Protein AF-A0A4Q6G0P3-F1 (afdb_monomer_lite)

pLDDT: mean 88.69, std 6.3, range [56.34, 94.25]

Structure (mmCIF, N/CA/C/O backbone):
data_AF-A0A4Q6G0P3-F1
#
_entry.id   AF-A0A4Q6G0P3-F1
#
loop_
_atom_site.group_PDB
_atom_site.id
_atom_site.type_symbol
_atom_site.label_atom_id
_atom_site.label_alt_id
_atom_site.label_comp_id
_atom_site.label_asym_id
_atom_site.label_entity_id
_atom_site.label_seq_id
_atom_site.pdbx_PDB_ins_code
_atom_site.Cartn_x
_atom_site.Cartn_y
_atom_site.Cartn_z
_atom_site.occupancy
_atom_site.B_iso_or_equiv
_atom_site.auth_seq_id
_atom_site.auth_comp_id
_atom_site.auth_asym_id
_atom_site.auth_atom_id
_atom_site.pdbx_PDB_model_num
ATOM 1 N N . MET A 1 1 ? -13.404 3.412 -0.769 1.00 62.19 1 MET A N 1
ATOM 2 C CA . MET A 1 1 ? -13.033 2.550 -1.911 1.00 62.19 1 MET A CA 1
ATOM 3 C C . MET A 1 1 ? -11.535 2.360 -1.823 1.00 62.19 1 MET A C 1
ATOM 5 O O . MET A 1 1 ? -10.859 3.368 -1.683 1.00 62.19 1 MET A O 1
ATOM 9 N N . ALA A 1 2 ? -11.056 1.116 -1.796 1.00 79.50 2 ALA A N 1
ATOM 10 C CA . ALA A 1 2 ? -9.624 0.830 -1.775 1.00 79.50 2 ALA A CA 1
ATOM 11 C C . ALA A 1 2 ? -9.005 1.176 -3.134 1.00 79.50 2 ALA A C 1
ATOM 13 O O . ALA A 1 2 ? -9.638 0.968 -4.174 1.00 79.50 2 ALA A O 1
ATOM 14 N N . GLU A 1 3 ? -7.795 1.719 -3.122 1.00 87.62 3 GLU A N 1
ATOM 15 C CA . GLU A 1 3 ? -7.048 2.000 -4.343 1.00 87.62 3 GLU A CA 1
ATOM 16 C C . GLU A 1 3 ? -6.358 0.723 -4.841 1.00 87.62 3 GLU A C 1
ATOM 18 O O . GLU A 1 3 ? -5.832 -0.056 -4.049 1.00 87.62 3 GLU A O 1
ATOM 23 N N . ILE A 1 4 ? -6.381 0.480 -6.155 1.00 89.75 4 ILE A N 1
ATOM 24 C CA . ILE A 1 4 ? -5.799 -0.727 -6.759 1.00 89.75 4 ILE A CA 1
ATOM 25 C C . ILE A 1 4 ? -4.637 -0.322 -7.659 1.00 89.75 4 ILE A C 1
ATOM 27 O O . ILE A 1 4 ? -4.832 0.260 -8.730 1.00 89.75 4 ILE A O 1
ATOM 31 N N . ILE A 1 5 ? -3.428 -0.695 -7.255 1.00 90.44 5 ILE A N 1
ATOM 32 C CA . ILE A 1 5 ? -2.190 -0.477 -7.994 1.00 90.44 5 ILE A CA 1
ATOM 33 C C . ILE A 1 5 ? -1.875 -1.734 -8.792 1.00 90.44 5 ILE A C 1
ATOM 35 O O . ILE A 1 5 ? -1.382 -2.728 -8.269 1.00 90.44 5 ILE A O 1
ATOM 39 N N . ARG A 1 6 ? -2.137 -1.687 -10.098 1.00 86.31 6 ARG A N 1
ATOM 40 C CA . ARG A 1 6 ? -1.885 -2.828 -10.996 1.00 86.31 6 ARG A CA 1
ATOM 41 C C . ARG A 1 6 ? -0.412 -3.023 -11.349 1.00 86.31 6 ARG A C 1
ATOM 43 O O . ARG A 1 6 ? -0.061 -4.044 -11.929 1.00 86.31 6 ARG A O 1
ATOM 50 N N . ASN A 1 7 ? 0.432 -2.038 -11.053 1.00 84.44 7 ASN A N 1
ATOM 51 C CA . ASN A 1 7 ? 1.852 -2.080 -11.360 1.00 84.44 7 ASN A CA 1
ATOM 52 C C . ASN A 1 7 ? 2.669 -1.723 -10.115 1.00 84.44 7 ASN A C 1
ATOM 54 O O . ASN A 1 7 ? 2.771 -0.558 -9.736 1.00 84.44 7 ASN A O 1
ATOM 58 N N . TYR A 1 8 ? 3.286 -2.740 -9.517 1.00 85.88 8 TYR A N 1
ATOM 59 C CA . TYR A 1 8 ? 4.170 -2.618 -8.359 1.00 85.88 8 TYR A CA 1
ATOM 60 C C . TYR A 1 8 ? 5.307 -1.595 -8.538 1.00 85.88 8 TYR A C 1
ATOM 62 O O . TYR A 1 8 ? 5.755 -1.004 -7.552 1.00 85.88 8 TYR A O 1
ATOM 70 N N . PHE A 1 9 ? 5.768 -1.363 -9.772 1.00 84.81 9 PHE A N 1
ATOM 71 C CA . PHE A 1 9 ? 6.837 -0.412 -10.088 1.00 84.81 9 PHE A CA 1
ATOM 72 C C . PHE A 1 9 ? 6.366 1.041 -10.163 1.00 84.81 9 PHE A C 1
ATOM 74 O O . PHE A 1 9 ? 7.198 1.933 -10.325 1.00 84.81 9 PHE A O 1
ATOM 81 N N . MET A 1 10 ? 5.060 1.314 -10.036 1.00 84.75 10 MET A N 1
ATOM 82 C CA . MET A 1 10 ? 4.593 2.695 -10.003 1.00 84.75 10 MET A CA 1
ATOM 83 C C . MET A 1 10 ? 5.291 3.461 -8.872 1.00 84.75 10 MET A C 1
ATOM 85 O O . MET A 1 10 ? 5.336 2.994 -7.731 1.00 84.75 10 MET A O 1
ATOM 89 N N . PRO A 1 11 ? 5.845 4.646 -9.154 1.00 79.19 11 PRO A N 1
ATOM 90 C CA . PRO A 1 11 ? 6.406 5.469 -8.106 1.00 79.19 11 PRO A CA 1
ATOM 91 C C . PRO A 1 11 ? 5.283 5.969 -7.191 1.00 79.19 11 PRO A C 1
ATOM 93 O O . PRO A 1 11 ? 4.118 6.051 -7.576 1.00 79.19 11 PRO A O 1
ATOM 96 N N . ARG A 1 12 ? 5.665 6.360 -5.977 1.00 85.38 12 ARG A N 1
ATOM 97 C CA . ARG A 1 12 ? 4.830 7.016 -4.962 1.00 85.38 12 ARG A CA 1
ATOM 98 C C . ARG A 1 12 ? 3.816 6.171 -4.205 1.00 85.38 12 ARG A C 1
ATOM 100 O O . ARG A 1 12 ? 3.641 6.502 -3.045 1.00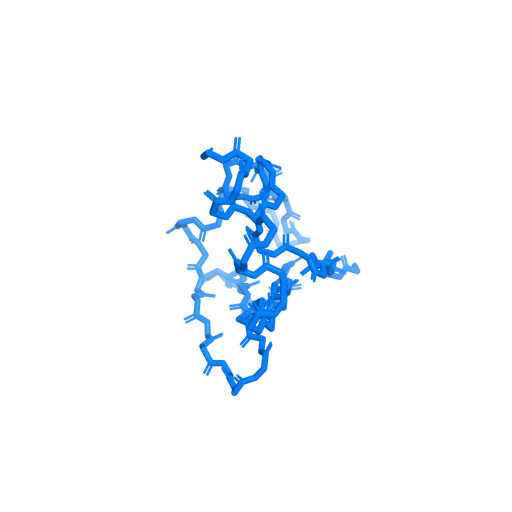 85.38 12 ARG A O 1
ATOM 107 N N . TRP A 1 13 ? 3.217 5.101 -4.734 1.00 87.56 13 TRP A N 1
ATOM 108 C CA . TRP A 1 13 ? 2.179 4.363 -3.973 1.00 87.56 13 TRP A CA 1
ATOM 109 C C . TRP A 1 13 ? 2.664 3.872 -2.598 1.00 87.56 13 TRP A C 1
ATOM 111 O O . TRP A 1 13 ? 1.895 3.815 -1.647 1.00 87.56 13 TRP A O 1
ATOM 121 N N . ARG A 1 14 ? 3.966 3.576 -2.468 1.00 87.25 14 ARG A N 1
ATOM 122 C CA . ARG A 1 14 ? 4.585 3.212 -1.185 1.00 87.25 14 ARG A CA 1
ATOM 123 C C . ARG A 1 14 ? 4.642 4.355 -0.176 1.00 87.25 14 ARG A C 1
ATOM 125 O O . ARG A 1 14 ? 4.538 4.124 1.023 1.00 87.25 14 ARG A O 1
ATOM 132 N N . THR A 1 15 ? 4.890 5.562 -0.667 1.00 89.31 15 THR A N 1
ATOM 133 C CA . THR A 1 15 ? 5.167 6.763 0.134 1.00 89.31 15 THR A CA 1
ATOM 134 C C . THR A 1 15 ? 3.970 7.700 0.237 1.00 89.31 15 THR A C 1
ATOM 136 O O . THR A 1 15 ? 4.021 8.666 0.993 1.00 89.31 15 THR A O 1
ATOM 139 N N . ASP A 1 16 ? 2.938 7.483 -0.577 1.00 90.44 16 ASP A N 1
ATOM 140 C CA . ASP A 1 16 ? 1.746 8.317 -0.591 1.00 90.44 16 ASP A CA 1
ATOM 141 C C . ASP A 1 16 ? 0.957 8.104 0.702 1.00 90.44 16 ASP A C 1
ATOM 143 O O . ASP A 1 16 ? 0.884 6.992 1.233 1.00 90.44 16 ASP A O 1
ATOM 147 N N . ARG A 1 17 ? 0.418 9.198 1.244 1.00 90.44 17 ARG A N 1
ATOM 148 C CA . ARG A 1 17 ? -0.332 9.162 2.497 1.00 90.44 17 ARG A CA 1
ATOM 149 C C . ARG A 1 17 ? -1.785 8.867 2.193 1.00 90.44 17 ARG A C 1
ATOM 151 O O . ARG A 1 17 ? -2.468 9.655 1.547 1.00 90.44 17 ARG A O 1
ATOM 158 N N . LEU A 1 18 ? -2.261 7.764 2.741 1.00 90.12 18 LEU A N 1
ATOM 159 C CA . LEU A 1 18 ? -3.640 7.331 2.626 1.00 90.12 18 LEU A CA 1
ATOM 160 C C . LEU A 1 18 ? -4.366 7.643 3.931 1.00 90.12 18 LEU A C 1
ATOM 162 O O . LEU A 1 18 ? -3.878 7.351 5.026 1.00 90.12 18 LEU A O 1
ATOM 166 N N . SER A 1 19 ? -5.550 8.231 3.798 1.00 91.38 19 SER A N 1
ATOM 167 C CA . SER A 1 19 ? -6.457 8.473 4.911 1.00 91.38 19 SER A CA 1
ATOM 168 C C . SER A 1 19 ? -7.544 7.402 4.947 1.00 91.38 19 SER A C 1
ATOM 170 O O . SER A 1 19 ? -8.160 7.044 3.943 1.00 91.38 19 SER A O 1
ATOM 172 N N . CYS A 1 20 ? -7.771 6.862 6.137 1.00 92.75 20 CYS A N 1
ATOM 173 C CA . CYS A 1 20 ? -8.820 5.902 6.413 1.00 92.75 20 CYS A CA 1
ATOM 174 C C . CYS A 1 20 ? -10.069 6.612 6.942 1.00 92.75 20 CYS A C 1
ATOM 176 O O . CYS A 1 20 ? -9.988 7.623 7.641 1.00 92.75 20 CYS A O 1
ATOM 178 N N . VAL A 1 21 ? -11.237 6.016 6.708 1.00 90.00 21 VAL A N 1
ATOM 179 C CA . VAL A 1 21 ? -12.526 6.494 7.239 1.00 90.00 21 VAL A CA 1
ATOM 180 C C . VAL A 1 21 ? -12.595 6.506 8.770 1.00 90.00 21 VAL A C 1
ATOM 182 O O . VAL A 1 21 ? -13.400 7.238 9.334 1.00 90.00 21 VAL A O 1
ATOM 185 N N . CYS A 1 22 ? -11.747 5.733 9.454 1.00 92.31 22 CYS A N 1
ATOM 186 C CA . CYS A 1 22 ? -11.645 5.751 10.914 1.00 92.31 22 CYS A CA 1
ATOM 187 C C . CYS A 1 22 ? -10.847 6.951 11.461 1.00 92.31 22 CYS A C 1
ATOM 189 O O . CYS A 1 22 ? -10.761 7.116 12.675 1.00 92.31 22 CYS A O 1
ATOM 191 N N . GLY A 1 23 ? -10.253 7.772 10.584 1.00 92.44 23 GLY A N 1
ATOM 192 C CA . GLY A 1 23 ? -9.414 8.918 10.947 1.00 92.44 23 GLY A CA 1
ATOM 193 C C . GLY A 1 23 ? -7.914 8.619 11.015 1.00 92.44 23 GLY A C 1
ATOM 194 O O . GLY A 1 23 ? -7.136 9.508 11.348 1.00 92.44 23 GLY A O 1
ATOM 195 N N . TRP A 1 24 ? -7.489 7.392 10.703 1.00 93.25 24 TRP A N 1
ATOM 196 C CA . TRP A 1 24 ? -6.070 7.048 10.585 1.00 93.25 24 TRP A CA 1
ATOM 197 C C . TRP A 1 24 ? -5.472 7.610 9.288 1.00 93.25 24 TRP A C 1
ATOM 199 O O . TRP A 1 24 ? -6.108 7.529 8.241 1.00 93.25 24 TRP A O 1
ATOM 209 N N . GLU A 1 25 ? -4.248 8.133 9.340 1.00 92.56 25 GLU A N 1
ATOM 210 C CA . GLU A 1 25 ? -3.507 8.614 8.169 1.00 92.56 25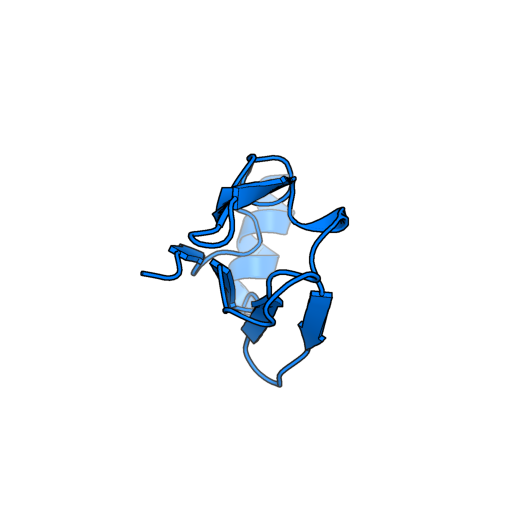 GLU A CA 1
ATOM 211 C C . GLU A 1 25 ? -2.055 8.135 8.241 1.00 92.56 25 GLU A C 1
ATOM 213 O O . GLU A 1 25 ? -1.388 8.299 9.266 1.00 92.56 25 GLU A O 1
ATOM 218 N N . GLY A 1 26 ? -1.556 7.569 7.146 1.00 92.25 26 GLY A N 1
ATOM 219 C CA . GLY A 1 26 ? -0.185 7.080 7.058 1.00 92.2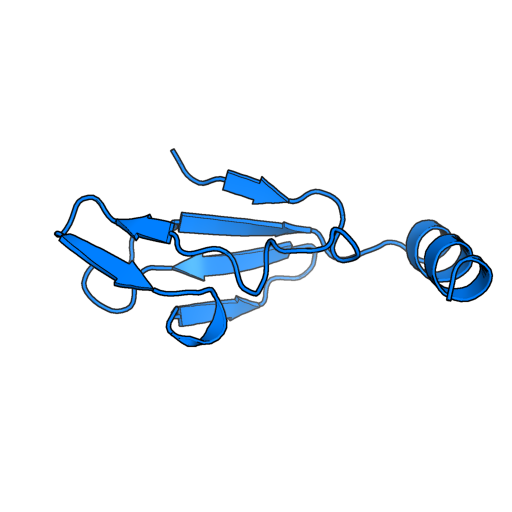5 26 GLY A CA 1
ATOM 220 C C . GLY A 1 26 ? 0.160 6.567 5.667 1.00 92.25 26 GLY A C 1
ATOM 221 O O . GLY A 1 26 ? -0.688 6.518 4.778 1.00 92.25 26 GLY A O 1
ATOM 222 N N . ASP A 1 27 ? 1.424 6.214 5.471 1.00 91.69 27 ASP A N 1
ATOM 223 C CA . ASP A 1 27 ? 1.897 5.548 4.259 1.00 91.69 27 ASP A CA 1
ATOM 224 C C . ASP A 1 27 ? 1.775 4.019 4.368 1.00 91.69 27 ASP A C 1
ATOM 226 O O . ASP A 1 27 ? 1.464 3.473 5.432 1.00 91.69 27 ASP A O 1
ATOM 230 N N . SER A 1 28 ? 2.047 3.320 3.263 1.00 88.75 28 SER A N 1
ATOM 231 C CA . SER A 1 28 ? 1.947 1.855 3.187 1.00 88.75 28 SER A CA 1
ATOM 232 C C . SER A 1 28 ? 2.807 1.108 4.221 1.00 88.75 28 SER A C 1
ATOM 234 O O . SER A 1 28 ? 2.448 -0.001 4.610 1.00 88.75 28 SER A O 1
ATOM 236 N N . SER A 1 29 ? 3.894 1.704 4.730 1.00 89.88 29 SER A N 1
ATOM 237 C CA . SER A 1 29 ? 4.771 1.075 5.735 1.00 89.88 29 SER A CA 1
ATOM 238 C C . SER A 1 29 ? 4.144 1.029 7.129 1.00 89.88 29 SER A C 1
ATOM 240 O O . SER A 1 29 ? 4.538 0.210 7.956 1.00 89.88 29 SER A O 1
ATOM 242 N N . ALA A 1 30 ? 3.195 1.925 7.408 1.00 91.94 30 ALA A N 1
ATOM 243 C CA . ALA A 1 30 ? 2.461 1.970 8.669 1.00 91.94 30 ALA A CA 1
ATOM 244 C C . ALA A 1 30 ? 1.161 1.141 8.624 1.00 91.94 30 ALA A C 1
ATOM 246 O O . ALA A 1 30 ? 0.439 1.076 9.620 1.00 91.94 30 ALA A O 1
ATOM 247 N N . MET A 1 31 ? 0.851 0.531 7.476 1.00 92.44 31 MET A N 1
ATOM 248 C CA . MET A 1 31 ? -0.316 -0.326 7.275 1.00 92.44 31 MET A CA 1
ATOM 249 C C . MET A 1 31 ? -0.014 -1.782 7.610 1.00 92.44 31 MET A C 1
ATOM 251 O O . MET A 1 31 ? 1.134 -2.222 7.591 1.00 92.44 31 MET A O 1
ATOM 255 N N . GLN A 1 32 ? -1.071 -2.544 7.880 1.00 92.69 32 GLN A N 1
ATOM 256 C CA . GLN A 1 32 ? -0.978 -3.994 7.949 1.00 92.69 32 GLN A CA 1
ATOM 257 C C . GLN A 1 32 ? -0.873 -4.551 6.537 1.00 92.69 32 GLN A C 1
ATOM 259 O O . GLN A 1 32 ? -1.787 -4.377 5.736 1.00 92.69 32 GLN A O 1
ATOM 264 N N . MET A 1 33 ? 0.254 -5.191 6.247 1.00 93.44 33 MET A N 1
ATOM 265 C CA . MET A 1 33 ? 0.526 -5.808 4.957 1.00 93.44 33 MET A CA 1
ATOM 266 C C . MET A 1 33 ? 0.122 -7.282 4.999 1.00 93.44 33 MET A C 1
ATOM 268 O O . MET A 1 33 ? 0.689 -8.056 5.771 1.00 93.44 33 MET A O 1
ATOM 272 N N . GLU A 1 34 ? -0.816 -7.668 4.142 1.00 93.06 34 GLU A N 1
ATOM 273 C CA . GLU A 1 34 ? -1.253 -9.046 3.949 1.00 93.06 34 GLU A CA 1
ATOM 274 C C . GLU A 1 34 ? -0.821 -9.528 2.560 1.00 93.06 34 GLU A C 1
ATOM 276 O O . GLU A 1 34 ? -1.150 -8.940 1.530 1.00 93.06 34 GLU A O 1
ATOM 281 N N . LEU A 1 35 ? 0.001 -10.578 2.535 1.00 90.50 35 LEU A N 1
ATOM 282 C CA . LEU A 1 35 ? 0.546 -11.131 1.302 1.00 90.50 35 LEU A CA 1
ATOM 283 C C . LEU A 1 35 ? -0.394 -12.211 0.762 1.00 90.50 35 LEU A C 1
ATOM 285 O O . LEU A 1 35 ? -0.585 -13.242 1.410 1.00 90.50 35 LEU A O 1
ATOM 289 N N . HIS A 1 36 ? -0.902 -12.013 -0.450 1.00 91.38 36 HIS A N 1
ATOM 290 C CA . HIS A 1 36 ? -1.627 -13.029 -1.208 1.00 91.38 36 HIS A CA 1
ATOM 291 C C . HIS A 1 36 ? -0.770 -13.542 -2.372 1.00 91.38 36 HIS A C 1
ATOM 293 O O . HIS A 1 36 ? 0.359 -13.104 -2.589 1.00 91.38 36 HIS A O 1
ATOM 299 N N . GLU A 1 37 ? -1.288 -14.513 -3.122 1.00 87.50 37 GLU A N 1
ATOM 300 C CA . GLU A 1 37 ? -0.548 -15.145 -4.220 1.00 87.50 37 GLU A CA 1
ATOM 301 C C . GLU A 1 37 ? -0.232 -14.144 -5.350 1.00 87.50 37 GLU A C 1
ATOM 303 O O . GLU A 1 37 ? 0.915 -14.011 -5.784 1.00 87.50 37 GLU A O 1
ATOM 308 N N . GLU A 1 38 ? -1.229 -13.363 -5.771 1.00 88.44 38 GLU A N 1
ATOM 309 C CA . GLU A 1 38 ? -1.130 -12.457 -6.927 1.00 88.44 38 GLU A CA 1
ATOM 310 C C . GLU A 1 38 ? -1.116 -10.968 -6.546 1.00 88.44 38 GLU A C 1
ATOM 312 O O . GLU A 1 38 ? -0.799 -10.108 -7.374 1.00 88.44 38 GLU A O 1
ATOM 317 N N . VAL A 1 39 ? -1.464 -10.645 -5.300 1.00 92.44 3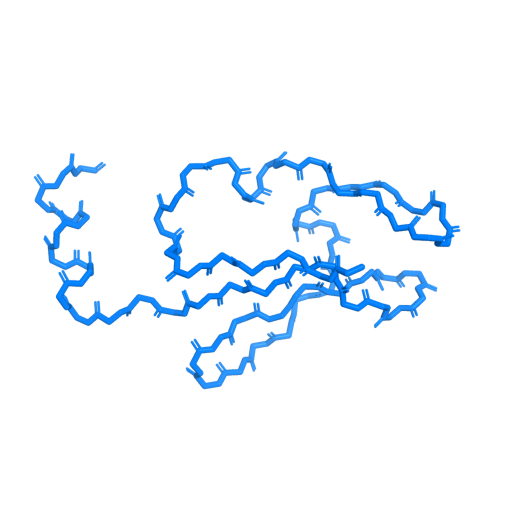9 VAL A N 1
ATOM 318 C CA . VAL A 1 39 ? -1.569 -9.273 -4.797 1.00 92.44 39 VAL A CA 1
ATOM 319 C C . VAL A 1 39 ? -1.045 -9.170 -3.366 1.00 92.44 39 VAL A C 1
ATOM 321 O O . VAL A 1 39 ? -0.959 -10.157 -2.644 1.00 92.44 39 VAL A O 1
ATOM 324 N N . THR A 1 40 ? -0.702 -7.959 -2.950 1.00 92.94 40 THR A N 1
ATOM 325 C CA . THR A 1 40 ? -0.479 -7.599 -1.551 1.00 92.94 40 THR A CA 1
ATOM 326 C C . THR A 1 40 ? -1.536 -6.586 -1.140 1.00 92.94 40 THR A C 1
ATOM 328 O O . THR A 1 40 ? -1.660 -5.529 -1.768 1.00 92.94 40 THR A O 1
ATOM 331 N N . ASP A 1 41 ? -2.265 -6.890 -0.079 1.00 93.88 41 ASP A N 1
ATOM 332 C CA . ASP A 1 41 ? -3.277 -6.026 0.505 1.00 93.88 41 ASP A CA 1
ATOM 333 C C . ASP A 1 41 ? -2.672 -5.217 1.654 1.00 93.88 41 ASP A C 1
ATOM 335 O O . ASP A 1 41 ? -1.896 -5.714 2.469 1.00 93.88 41 ASP A O 1
ATOM 339 N N . TYR A 1 42 ? -3.025 -3.939 1.721 1.00 93.62 42 TYR A N 1
ATOM 340 C CA . TYR A 1 42 ? -2.627 -3.031 2.786 1.00 93.62 42 TYR A CA 1
ATOM 341 C C . TYR A 1 42 ? -3.880 -2.523 3.493 1.00 93.62 42 TYR A C 1
ATOM 343 O O . TYR A 1 42 ? -4.694 -1.771 2.937 1.00 93.62 42 TYR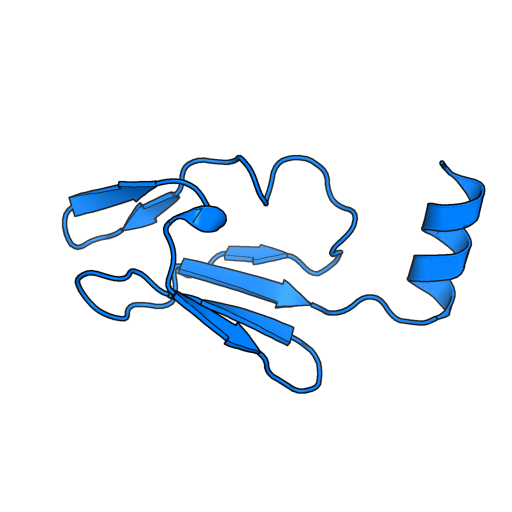 A O 1
ATOM 351 N N . ALA A 1 43 ? -4.027 -2.946 4.742 1.00 94.25 43 ALA A N 1
ATOM 352 C CA . ALA A 1 43 ? -5.153 -2.626 5.596 1.00 94.25 43 ALA A CA 1
ATOM 353 C C . ALA A 1 43 ? -4.772 -1.622 6.685 1.00 94.25 43 ALA A C 1
ATOM 355 O O . ALA A 1 43 ? -3.641 -1.551 7.170 1.00 94.25 43 ALA A O 1
ATOM 356 N N . CYS A 1 44 ? -5.754 -0.830 7.102 1.00 94.06 44 CYS A N 1
ATOM 357 C CA . CYS A 1 44 ? -5.591 0.090 8.213 1.00 94.06 44 CYS A CA 1
ATOM 358 C C . CYS A 1 44 ? -5.309 -0.686 9.516 1.00 94.06 44 CYS A C 1
ATOM 360 O O . CYS A 1 44 ? -6.116 -1.536 9.892 1.00 94.06 44 CYS A O 1
ATOM 362 N N . PRO A 1 45 ? -4.259 -0.349 10.285 1.00 93.12 45 PRO A N 1
ATOM 363 C CA . PRO A 1 45 ? -3.934 -1.056 11.528 1.00 93.12 45 PRO A CA 1
ATOM 364 C C . PRO A 1 45 ? -4.945 -0.804 12.657 1.00 93.12 45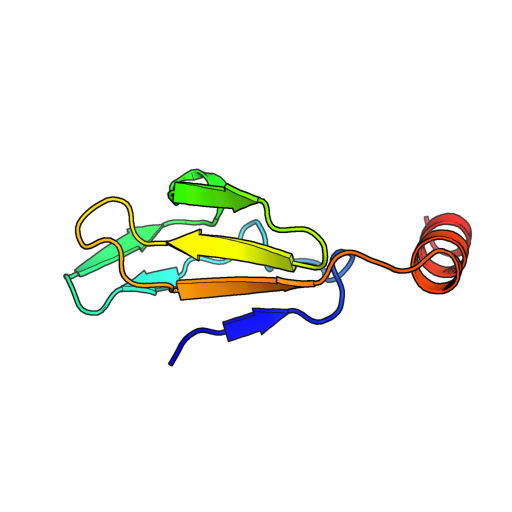 PRO A C 1
ATOM 366 O O . PRO A 1 45 ? -4.953 -1.528 13.646 1.00 93.12 45 PRO A O 1
ATOM 369 N N . ALA A 1 46 ? -5.777 0.236 12.541 1.00 93.19 46 ALA A N 1
ATOM 370 C CA . ALA A 1 46 ? -6.724 0.629 13.583 1.00 93.19 46 ALA A CA 1
ATOM 371 C C . ALA A 1 46 ? -8.121 0.011 13.418 1.00 93.19 46 ALA A C 1
ATOM 373 O O . ALA A 1 46 ? -8.838 -0.144 14.400 1.00 93.19 46 ALA A O 1
ATOM 374 N N . CYS A 1 47 ? -8.539 -0.275 12.184 1.00 93.62 47 CYS A N 1
ATOM 375 C CA . CYS A 1 47 ? -9.902 -0.733 11.884 1.00 93.62 47 CYS A CA 1
ATOM 376 C C . CYS A 1 47 ? -9.965 -1.850 10.839 1.00 93.62 47 CYS A C 1
ATOM 378 O O . CYS A 1 47 ? -11.056 -2.186 10.392 1.00 93.62 47 CYS A O 1
ATOM 380 N N . GLU A 1 48 ? -8.807 -2.357 10.403 1.00 92.50 48 GLU A N 1
ATOM 381 C CA . GLU A 1 48 ? -8.663 -3.490 9.476 1.00 92.50 48 GLU A CA 1
ATOM 382 C C . GLU A 1 48 ? -9.294 -3.266 8.090 1.00 92.50 48 GLU A C 1
ATOM 384 O O . GLU A 1 48 ? -9.377 -4.173 7.271 1.00 92.50 48 GLU A O 1
ATOM 389 N N . ASN A 1 49 ? -9.700 -2.033 7.779 1.00 92.38 49 ASN A N 1
ATOM 390 C CA . ASN A 1 49 ? -10.254 -1.699 6.476 1.00 92.38 49 ASN A CA 1
ATOM 391 C C . ASN A 1 49 ? -9.153 -1.657 5.407 1.00 92.38 49 ASN A C 1
ATOM 393 O O . ASN A 1 49 ? -8.177 -0.918 5.563 1.00 92.38 49 ASN A O 1
ATOM 397 N N . THR A 1 50 ? -9.342 -2.379 4.301 1.00 92.94 50 THR A N 1
ATOM 398 C CA . THR A 1 50 ? -8.432 -2.366 3.148 1.00 92.94 50 THR A CA 1
ATOM 399 C C . THR A 1 50 ? -8.395 -0.980 2.513 1.00 92.94 50 THR A C 1
ATOM 401 O O . THR A 1 50 ? -9.427 -0.426 2.116 1.00 92.94 50 THR A O 1
ATOM 404 N N . LEU A 1 51 ? -7.197 -0.406 2.428 1.00 91.94 51 LEU A N 1
ATOM 405 C CA . LEU A 1 51 ? -6.965 0.918 1.850 1.00 91.94 51 LEU A CA 1
ATOM 406 C C . LEU A 1 51 ? -6.324 0.823 0.471 1.00 91.94 51 LEU A C 1
ATOM 408 O O . LEU A 1 51 ? -6.660 1.618 -0.407 1.00 91.94 51 LEU A O 1
ATOM 412 N N . LEU A 1 52 ? -5.438 -0.151 0.276 1.00 92.50 52 LEU A N 1
ATOM 413 C CA . LEU A 1 52 ? -4.625 -0.265 -0.924 1.00 92.50 52 LEU A CA 1
ATOM 414 C C . LEU A 1 52 ? -4.391 -1.736 -1.273 1.00 92.50 52 LEU A C 1
ATOM 416 O O . LEU A 1 52 ? -4.129 -2.545 -0.393 1.00 92.50 52 LEU A O 1
ATOM 420 N N . ILE A 1 53 ? -4.461 -2.063 -2.560 1.00 93.06 53 ILE A N 1
ATOM 421 C CA . ILE A 1 53 ? -4.191 -3.401 -3.093 1.00 93.06 53 ILE A CA 1
ATOM 422 C C . ILE A 1 53 ? -3.154 -3.264 -4.198 1.00 93.06 53 ILE A C 1
ATOM 424 O O . ILE A 1 53 ? -3.351 -2.491 -5.136 1.00 93.06 53 ILE A O 1
ATOM 428 N N . VAL A 1 54 ? -2.056 -4.006 -4.112 1.00 93.12 54 VAL A N 1
ATOM 429 C CA . VAL A 1 54 ? -0.944 -3.916 -5.063 1.00 93.12 54 VAL A CA 1
ATOM 430 C C . VAL A 1 54 ? -0.748 -5.246 -5.763 1.00 93.12 54 VAL A C 1
ATOM 432 O O . VAL A 1 54 ? -0.433 -6.246 -5.130 1.00 93.12 54 VAL A O 1
ATOM 435 N N . SER A 1 55 ? -0.891 -5.262 -7.083 1.00 92.69 55 SER A N 1
ATOM 436 C CA . SER A 1 55 ? -0.666 -6.464 -7.882 1.00 92.69 55 SER A CA 1
ATOM 437 C C . SER A 1 55 ? 0.817 -6.781 -8.027 1.00 92.69 55 SER A C 1
ATOM 439 O O . SER A 1 55 ? 1.634 -5.901 -8.323 1.00 92.69 55 SER A O 1
ATOM 441 N N . HIS A 1 56 ? 1.162 -8.057 -7.857 1.00 90.19 56 HIS A N 1
ATOM 442 C CA . HIS A 1 56 ? 2.506 -8.552 -8.106 1.00 90.19 56 HIS A CA 1
ATOM 443 C C . HIS A 1 56 ? 2.842 -8.451 -9.600 1.00 90.19 56 HIS A C 1
ATOM 445 O O . HIS A 1 56 ? 2.007 -8.760 -10.455 1.00 90.19 56 HIS A O 1
ATOM 451 N N . PRO A 1 57 ? 4.058 -8.000 -9.952 1.00 86.69 57 PRO A N 1
ATOM 452 C CA . PRO A 1 57 ? 4.440 -7.878 -11.344 1.00 86.69 57 PRO A CA 1
ATOM 453 C C . PRO A 1 57 ? 4.670 -9.264 -11.953 1.00 86.69 57 PRO A C 1
ATOM 455 O O . PRO A 1 57 ? 5.342 -10.117 -11.376 1.00 86.69 57 PRO A O 1
ATOM 458 N N . ASN A 1 58 ? 4.171 -9.463 -13.169 1.00 88.06 58 ASN A N 1
ATOM 459 C CA . ASN A 1 58 ? 4.509 -10.637 -13.968 1.00 88.06 58 ASN A CA 1
ATOM 460 C C . ASN A 1 58 ? 5.939 -10.542 -14.516 1.00 88.06 58 ASN A C 1
ATOM 462 O O . ASN A 1 58 ? 6.522 -9.459 -14.596 1.00 88.06 58 ASN A O 1
ATOM 466 N N . LEU A 1 59 ? 6.484 -11.670 -14.982 1.00 87.00 59 LEU A N 1
ATOM 467 C CA . LEU A 1 59 ? 7.849 -11.755 -15.519 1.00 87.00 59 LEU A CA 1
ATOM 468 C C . LEU A 1 59 ? 8.146 -10.685 -16.589 1.00 87.00 59 LEU A C 1
ATOM 470 O O . LEU A 1 59 ? 9.242 -10.134 -16.633 1.00 87.00 59 LEU A O 1
ATOM 474 N N . GLU A 1 60 ? 7.173 -10.379 -17.447 1.00 86.56 60 GLU A N 1
ATOM 475 C CA . GLU A 1 60 ? 7.315 -9.362 -18.493 1.00 86.56 60 GLU A CA 1
ATOM 476 C C . GLU A 1 60 ? 7.417 -7.940 -17.919 1.00 86.56 60 GLU A C 1
ATOM 478 O O . GLU A 1 60 ? 8.299 -7.186 -18.322 1.00 86.56 60 GLU A O 1
ATOM 483 N N . GLN A 1 61 ? 6.603 -7.609 -16.911 1.00 84.81 61 GLN A N 1
ATOM 484 C CA . GLN A 1 61 ? 6.659 -6.323 -16.202 1.00 84.81 61 GLN A CA 1
ATOM 485 C C . GLN A 1 61 ? 8.001 -6.146 -15.481 1.00 84.81 61 GLN A C 1
ATOM 487 O O . GLN A 1 61 ? 8.595 -5.075 -15.539 1.00 84.81 61 GLN A O 1
ATOM 492 N N . VAL A 1 62 ? 8.516 -7.211 -14.856 1.00 87.19 62 VAL A N 1
ATOM 493 C CA . VAL A 1 62 ? 9.841 -7.192 -14.214 1.00 87.19 62 VAL A CA 1
ATOM 494 C C . VAL A 1 62 ? 10.948 -6.956 -15.242 1.00 87.19 62 VAL A C 1
ATOM 496 O O . VAL A 1 62 ? 11.864 -6.183 -14.984 1.00 87.19 62 VAL A O 1
ATOM 499 N N . ARG A 1 63 ? 10.867 -7.587 -16.421 1.00 88.06 63 ARG A N 1
ATOM 500 C CA . ARG A 1 63 ? 11.842 -7.374 -17.505 1.00 88.06 63 ARG A CA 1
ATOM 501 C C . ARG A 1 63 ? 11.823 -5.943 -18.030 1.00 88.06 63 ARG A C 1
ATOM 503 O O . ARG A 1 63 ? 12.891 -5.406 -18.297 1.00 88.06 63 ARG A O 1
ATOM 510 N N . GLN A 1 64 ? 10.640 -5.347 -18.179 1.00 86.56 64 GLN A N 1
ATOM 511 C CA . GLN A 1 64 ? 10.514 -3.947 -18.587 1.00 86.56 64 GLN A CA 1
ATOM 512 C C . GLN A 1 64 ? 11.115 -3.016 -17.535 1.00 86.56 64 GLN A C 1
ATOM 514 O O . GLN A 1 64 ? 12.027 -2.266 -17.860 1.00 86.56 64 GLN A O 1
ATOM 519 N N . ALA A 1 65 ? 10.729 -3.162 -16.267 1.00 82.88 65 ALA A N 1
ATOM 520 C CA . ALA A 1 65 ? 11.283 -2.349 -15.188 1.00 82.88 65 ALA A CA 1
ATOM 521 C C . ALA A 1 65 ? 12.811 -2.494 -15.058 1.00 82.88 65 ALA A C 1
ATOM 523 O O . ALA A 1 65 ? 13.508 -1.502 -14.885 1.00 82.88 65 ALA A O 1
ATOM 524 N N . ALA A 1 66 ? 13.355 -3.705 -15.222 1.00 83.44 66 ALA A N 1
ATOM 525 C CA . ALA A 1 66 ? 14.802 -3.935 -15.218 1.00 83.44 66 ALA A CA 1
ATOM 526 C C . ALA A 1 66 ? 15.529 -3.292 -16.414 1.00 83.44 66 ALA A C 1
ATOM 528 O O . ALA A 1 66 ? 16.716 -2.987 -16.315 1.00 83.44 66 ALA A O 1
ATOM 529 N N . ALA A 1 67 ? 14.844 -3.108 -17.546 1.00 86.38 67 ALA A N 1
ATOM 530 C CA . ALA A 1 67 ? 15.375 -2.358 -18.681 1.00 86.38 67 ALA A CA 1
ATOM 531 C C . ALA A 1 67 ? 15.280 -0.836 -18.469 1.00 86.38 67 ALA A C 1
ATOM 533 O O . ALA A 1 67 ? 16.051 -0.096 -19.079 1.00 86.38 67 ALA A O 1
ATOM 534 N N . GLU A 1 68 ? 14.350 -0.381 -17.626 1.00 79.44 68 GLU A N 1
ATOM 535 C CA . GLU A 1 68 ? 14.087 1.034 -17.344 1.00 79.44 68 GLU A CA 1
ATOM 536 C C . GLU A 1 68 ? 14.907 1.602 -16.165 1.00 79.44 68 GLU A C 1
ATOM 538 O O . GLU A 1 68 ? 15.205 2.797 -16.193 1.00 79.44 68 GLU A O 1
ATOM 543 N N . GLY A 1 69 ? 15.361 0.767 -15.214 1.00 56.34 69 GLY A N 1
ATOM 544 C CA . GLY A 1 69 ? 16.358 1.123 -14.183 1.00 56.34 69 GLY A CA 1
ATOM 545 C C . GLY A 1 69 ? 15.827 1.193 -12.758 1.00 56.34 69 GLY A C 1
ATOM 546 O O . GLY A 1 69 ? 15.150 2.190 -12.427 1.00 56.34 69 GLY A O 1
#

Radius of gyration: 12.93 Å; chains: 1; bounding box: 29×24×32 Å

Foldseek 3Di:
DAAEAAAPPDPDQQAPWFADPVGDIDGQVQFDWDDDDFWIWTAHPPPRHTRYIYGDDDPVSVVVVVVVD

Sequence (69 aa):
MAEIIRNYFMPRWRTDRLSCVCGWEGDSSAMQMELHEEVTDYACPACENTLLIVSHPNLEQVRQAAAEG

Secondary structure (DSSP, 8-state):
--EEES-TT-SSTTTSPEEPTTS-EE-GGGSEEEE-SSEEEEE-TTT--EEEEEEPPPHHHHHHHHHH-